Protein AF-W1DGC8-F1 (afdb_monomer_lite)

Secondary structure (DSSP, 8-state):
--EEEEEEEEEEETTEEEEEEEEEETTT--EEEEEEES----TTS---------

Foldseek 3Di:
DDKDFDDWDWDQDPVGIWIKTWIADPVPRDIDIDTHDDDPVPPPDDDDGDDDDD

InterPro domains:
  IPR032677 GTP cyclohydrolase II [PF00925] (5-41)
  IPR036144 GTP cyclohydrolase II superfamily [G3DSA:3.40.50.10990] (3-53)
  IPR036144 GTP cyclohydrolase II superfamily [SSF142695] (3-44)

Radius of gyration: 12.68 Å; chains: 1; bounding box: 31×24×33 Å

pLDDT: mean 78.83, std 10.43, range [54.06, 89.62]

Structure (mmCIF, N/CA/C/O backbone):
data_AF-W1DGC8-F1
#
_entry.id   AF-W1DGC8-F1
#
loop_
_atom_site.group_PDB
_atom_site.id
_atom_site.type_symbol
_atom_site.label_atom_id
_atom_site.label_alt_id
_atom_site.label_comp_id
_atom_site.label_asym_id
_atom_site.label_entity_id
_atom_site.label_seq_id
_atom_site.pdbx_PDB_ins_code
_atom_site.Cartn_x
_atom_site.Cartn_y
_atom_site.Cartn_z
_atom_site.occupancy
_atom_site.B_iso_or_equiv
_atom_site.auth_seq_id
_atom_site.auth_comp_id
_atom_site.auth_asym_id
_atom_site.auth_atom_id
_atom_site.pdbx_PDB_model_num
ATOM 1 N N . MET A 1 1 ? 2.527 2.881 19.825 1.00 59.25 1 MET A N 1
ATOM 2 C CA . MET A 1 1 ? 2.419 2.879 18.354 1.00 59.25 1 MET A CA 1
ATOM 3 C C . MET A 1 1 ? 2.247 1.448 17.876 1.00 59.25 1 MET A C 1
ATOM 5 O O . MET A 1 1 ? 3.218 0.703 17.824 1.00 59.25 1 MET A O 1
ATOM 9 N N . GLN A 1 2 ? 1.004 1.038 17.623 1.00 75.88 2 GLN A N 1
ATOM 10 C CA . GLN A 1 2 ? 0.696 -0.212 16.925 1.00 75.88 2 GLN A CA 1
ATOM 11 C C . GLN A 1 2 ? 0.163 0.170 15.545 1.00 75.88 2 GLN A C 1
ATOM 13 O O . GLN A 1 2 ? -0.920 0.740 15.439 1.00 75.88 2 GLN A O 1
ATOM 18 N N . LEU A 1 3 ? 0.955 -0.114 14.514 1.00 80.06 3 LEU A N 1
ATOM 19 C CA . LEU A 1 3 ? 0.593 0.102 13.118 1.00 80.06 3 LEU A CA 1
ATOM 20 C C . LEU A 1 3 ? 0.185 -1.238 12.513 1.00 80.06 3 LEU A C 1
ATOM 22 O O . LEU A 1 3 ? 0.927 -2.220 12.614 1.00 80.06 3 LEU A O 1
ATOM 26 N N . LYS A 1 4 ? -0.982 -1.284 11.873 1.00 83.44 4 LYS A N 1
ATOM 27 C CA . LYS A 1 4 ? -1.456 -2.457 11.142 1.00 83.44 4 LYS A CA 1
ATOM 28 C C . LYS A 1 4 ? -1.252 -2.230 9.652 1.00 83.44 4 LYS A C 1
ATOM 30 O O . LYS A 1 4 ? -1.665 -1.207 9.127 1.00 83.44 4 LYS A O 1
ATOM 35 N N . ARG A 1 5 ? -0.648 -3.198 8.957 1.00 84.88 5 ARG A N 1
ATOM 36 C CA . ARG A 1 5 ? -0.624 -3.205 7.486 1.00 84.88 5 ARG A CA 1
ATOM 37 C C . AR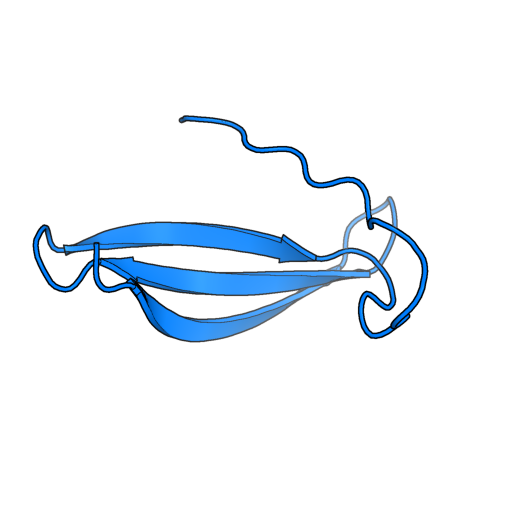G A 1 5 ? -2.037 -3.463 6.977 1.00 84.88 5 ARG A C 1
ATOM 39 O O . ARG A 1 5 ? -2.615 -4.496 7.313 1.00 84.88 5 ARG A O 1
ATOM 46 N N . VAL A 1 6 ? -2.572 -2.528 6.201 1.00 87.50 6 VAL A N 1
ATOM 47 C CA . VAL A 1 6 ? -3.955 -2.587 5.701 1.00 87.50 6 VAL A CA 1
ATOM 48 C C . VAL A 1 6 ? -4.029 -2.816 4.199 1.00 87.50 6 VAL A C 1
ATOM 50 O O . VAL A 1 6 ? -4.946 -3.490 3.739 1.00 87.50 6 VAL A O 1
ATOM 53 N N . ALA A 1 7 ? -3.051 -2.321 3.441 1.00 87.38 7 ALA A N 1
ATOM 54 C CA . ALA A 1 7 ? -3.027 -2.464 1.993 1.00 87.38 7 ALA A CA 1
ATOM 55 C C . ALA A 1 7 ? -1.598 -2.449 1.448 1.00 87.38 7 ALA A C 1
ATOM 57 O O . ALA A 1 7 ? -0.702 -1.824 2.017 1.00 87.38 7 ALA A O 1
ATOM 58 N N . GLU A 1 8 ? -1.408 -3.099 0.307 1.00 88.25 8 GLU A N 1
ATOM 59 C CA . GLU A 1 8 ? -0.202 -2.999 -0.506 1.00 88.25 8 GLU A CA 1
ATOM 60 C C . GLU A 1 8 ? -0.592 -2.814 -1.973 1.00 88.25 8 GLU A C 1
ATOM 62 O O . GLU A 1 8 ? -1.548 -3.421 -2.458 1.00 88.25 8 GLU A O 1
ATOM 67 N N . ALA A 1 9 ? 0.122 -1.942 -2.678 1.00 88.25 9 ALA A N 1
ATOM 68 C CA . ALA A 1 9 ? -0.123 -1.651 -4.081 1.00 88.25 9 ALA A CA 1
ATOM 69 C C . ALA A 1 9 ? 1.188 -1.360 -4.811 1.00 88.25 9 ALA A C 1
ATOM 71 O O . ALA A 1 9 ? 2.126 -0.801 -4.244 1.00 88.25 9 ALA A O 1
ATOM 72 N N . LYS A 1 10 ? 1.248 -1.710 -6.097 1.00 86.88 10 LYS A N 1
ATOM 73 C CA . LYS A 1 10 ? 2.346 -1.292 -6.973 1.00 86.88 10 LYS A CA 1
ATOM 74 C C . LYS A 1 10 ? 2.028 0.093 -7.524 1.00 86.88 10 LYS A C 1
ATOM 76 O O . LYS A 1 10 ? 0.985 0.276 -8.147 1.00 86.88 10 LYS A O 1
ATOM 81 N N . LEU A 1 11 ? 2.920 1.043 -7.286 1.00 87.25 11 LEU A N 1
ATOM 82 C CA . LEU A 1 11 ? 2.836 2.413 -7.764 1.00 87.25 11 LEU A CA 1
ATOM 83 C C . LEU A 1 11 ? 3.865 2.605 -8.892 1.00 87.25 11 LEU A C 1
ATOM 85 O O . LEU A 1 11 ? 5.045 2.828 -8.602 1.00 87.25 11 LEU A O 1
ATOM 89 N N . PRO A 1 12 ? 3.449 2.495 -10.167 1.00 86.19 12 PRO A N 1
ATOM 90 C CA . PRO A 1 12 ? 4.332 2.759 -11.292 1.00 86.19 12 PRO A CA 1
ATOM 91 C C . PRO A 1 12 ? 4.583 4.265 -11.379 1.00 86.19 12 PRO A C 1
ATOM 93 O O . PRO A 1 12 ? 3.656 5.056 -11.558 1.00 86.19 12 PRO A O 1
ATOM 96 N N . THR A 1 13 ? 5.840 4.675 -11.241 1.00 86.94 13 THR A N 1
ATOM 97 C CA . THR A 1 13 ? 6.250 6.076 -11.392 1.00 86.94 13 THR A CA 1
ATOM 98 C C . THR A 1 13 ? 7.252 6.211 -12.539 1.00 86.94 13 THR A C 1
ATOM 100 O O . THR A 1 13 ? 7.900 5.229 -12.905 1.00 86.94 13 THR A O 1
ATOM 103 N N . PRO A 1 14 ? 7.461 7.420 -13.090 1.00 86.25 14 PRO A N 1
ATOM 104 C CA . PRO A 1 14 ? 8.497 7.644 -14.101 1.00 86.25 14 PRO A CA 1
ATOM 105 C C . PRO A 1 14 ? 9.919 7.283 -13.638 1.00 86.25 14 PRO A C 1
ATOM 107 O O . PRO A 1 14 ? 10.797 7.076 -14.469 1.00 86.25 14 PRO A O 1
ATOM 110 N N . TRP A 1 15 ? 10.150 7.205 -12.323 1.00 80.94 15 TRP A N 1
ATOM 111 C CA . TRP A 1 15 ? 11.436 6.842 -11.724 1.00 80.94 15 TRP A CA 1
ATOM 112 C C . TRP A 1 15 ? 11.571 5.341 -11.429 1.00 80.94 15 TRP A C 1
ATOM 114 O O . TRP A 1 15 ? 12.615 4.921 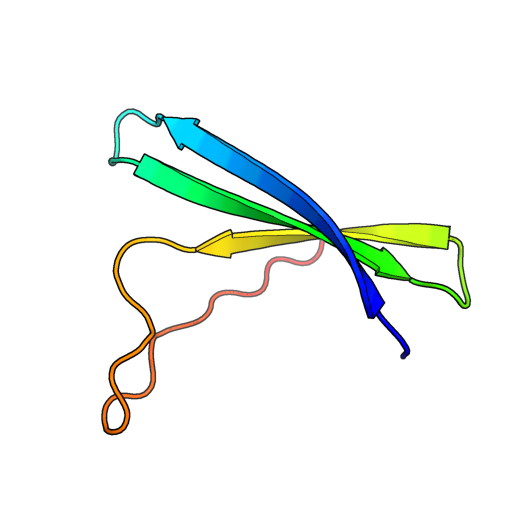-10.940 1.00 80.94 15 TRP A O 1
ATOM 124 N N . GLY A 1 16 ? 10.541 4.544 -11.733 1.00 83.88 16 GLY A N 1
ATOM 125 C CA . GLY A 1 16 ? 10.484 3.098 -11.524 1.00 83.88 16 GLY A CA 1
ATOM 126 C C . GLY A 1 16 ? 9.259 2.661 -10.715 1.00 83.88 16 GLY A C 1
ATOM 127 O O . GLY A 1 16 ? 8.406 3.471 -10.340 1.00 83.88 16 GLY A O 1
ATOM 1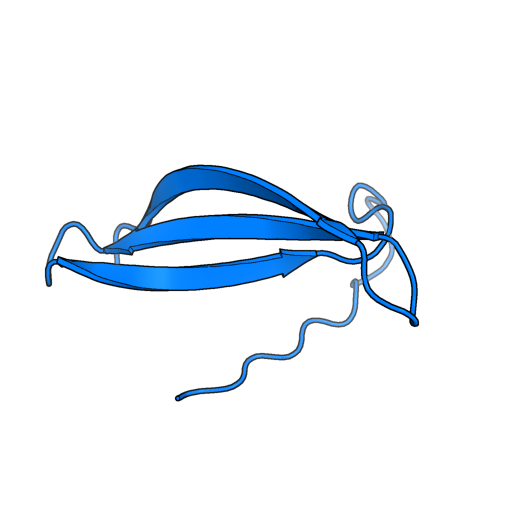28 N N . ASP A 1 17 ? 9.175 1.360 -10.450 1.00 85.62 17 ASP A N 1
ATOM 129 C CA . ASP A 1 17 ? 8.076 0.765 -9.692 1.00 85.62 17 ASP A CA 1
ATOM 130 C C . ASP A 1 17 ? 8.342 0.844 -8.187 1.00 85.62 17 ASP A C 1
ATOM 132 O O . ASP A 1 17 ? 9.332 0.309 -7.681 1.00 85.62 17 ASP A O 1
ATOM 136 N N . PHE A 1 18 ? 7.425 1.479 -7.463 1.00 87.50 18 PHE A N 1
ATOM 137 C CA . PHE A 1 18 ? 7.435 1.514 -6.005 1.00 87.50 18 PHE A CA 1
ATOM 138 C C . PHE A 1 18 ? 6.396 0.540 -5.456 1.00 87.50 18 PHE A C 1
ATOM 140 O O . PHE A 1 18 ? 5.284 0.430 -5.971 1.00 87.50 18 PHE A O 1
ATOM 147 N N . LEU A 1 19 ? 6.732 -0.152 -4.373 1.00 88.56 19 LEU A N 1
ATOM 148 C CA . LEU A 1 19 ? 5.761 -0.858 -3.554 1.00 88.56 19 LEU A CA 1
ATOM 149 C C . LEU A 1 19 ? 5.251 0.108 -2.484 1.00 88.56 19 LEU A C 1
ATOM 151 O O . LEU A 1 19 ? 5.984 0.501 -1.578 1.00 88.56 19 LEU A O 1
ATOM 155 N N . MET A 1 20 ? 3.990 0.497 -2.604 1.00 89.31 20 MET A N 1
ATOM 156 C CA . MET A 1 20 ? 3.296 1.322 -1.630 1.00 89.31 20 MET A CA 1
ATOM 157 C C . MET A 1 20 ? 2.639 0.419 -0.589 1.00 89.31 20 MET A C 1
ATOM 159 O O . MET A 1 20 ? 1.831 -0.439 -0.937 1.00 89.31 20 MET A O 1
ATOM 163 N N . VAL A 1 21 ? 2.975 0.616 0.683 1.00 89.62 21 VAL A N 1
ATOM 164 C CA . VAL A 1 21 ? 2.401 -0.124 1.811 1.00 89.62 21 VAL A CA 1
ATOM 165 C C . VAL A 1 21 ? 1.658 0.856 2.708 1.00 89.62 21 VAL A C 1
ATOM 167 O O . VAL A 1 21 ? 2.265 1.769 3.268 1.00 89.62 21 VAL A O 1
ATOM 170 N N . GLY A 1 22 ? 0.346 0.670 2.827 1.00 88.50 22 GLY A N 1
ATOM 171 C CA . GLY A 1 22 ? -0.521 1.431 3.718 1.00 88.50 22 GLY A CA 1
ATOM 172 C C . GLY A 1 22 ? -0.554 0.816 5.113 1.00 88.50 22 GLY A C 1
ATOM 173 O O . GLY A 1 22 ? -0.716 -0.400 5.278 1.00 88.50 22 GLY A O 1
ATOM 174 N N . PHE A 1 23 ? -0.415 1.668 6.117 1.00 88.75 23 PHE A N 1
ATOM 175 C CA . PHE A 1 23 ? -0.491 1.341 7.528 1.00 88.75 23 PHE A CA 1
ATOM 176 C C . PHE A 1 23 ? -1.558 2.197 8.193 1.00 88.75 23 PHE A C 1
ATOM 178 O O . PHE A 1 23 ? -1.614 3.396 7.968 1.00 88.75 23 PHE A O 1
ATOM 185 N N . GLU A 1 24 ? -2.344 1.589 9.064 1.00 85.50 24 GLU A N 1
ATOM 186 C CA . GLU A 1 24 ? -3.320 2.291 9.891 1.00 85.50 24 GLU A CA 1
ATOM 187 C C . GLU A 1 24 ? -2.856 2.232 11.349 1.00 85.50 24 GLU A C 1
ATOM 189 O O . GLU A 1 24 ? -2.494 1.161 11.861 1.00 85.50 24 GLU A O 1
ATOM 194 N N . GLU A 1 25 ? -2.826 3.379 12.024 1.00 87.06 25 GLU A N 1
ATOM 195 C CA . GLU A 1 25 ? -2.559 3.442 13.455 1.00 87.06 25 GLU A CA 1
ATOM 196 C C . GLU A 1 25 ? -3.820 3.103 14.252 1.00 87.06 25 GLU A C 1
ATOM 198 O O . GLU A 1 25 ? -4.770 3.875 14.314 1.00 87.06 25 GLU A O 1
ATOM 203 N N . LEU A 1 26 ? -3.792 1.973 14.964 1.00 79.94 26 LEU A N 1
ATOM 204 C CA . LEU A 1 26 ? -4.945 1.474 15.727 1.00 79.94 26 LEU A CA 1
ATOM 205 C C . LEU A 1 26 ? -5.379 2.399 16.876 1.00 79.94 26 LEU A C 1
ATOM 207 O O . LEU A 1 26 ? -6.502 2.299 17.360 1.00 79.94 26 LEU A O 1
ATOM 211 N N . ALA A 1 27 ? -4.476 3.256 17.356 1.00 81.12 27 ALA A N 1
ATOM 212 C CA . ALA A 1 27 ? -4.730 4.133 18.495 1.00 81.12 27 ALA A CA 1
ATOM 213 C C . ALA A 1 27 ? -5.400 5.458 18.102 1.00 81.12 27 ALA A C 1
ATOM 215 O O . ALA A 1 27 ? -6.139 6.023 18.904 1.00 81.12 27 ALA A O 1
ATOM 216 N N . THR A 1 28 ? -5.125 5.964 16.900 1.00 81.69 28 THR A N 1
ATOM 217 C CA . THR A 1 28 ? -5.545 7.304 16.456 1.00 81.69 28 THR A CA 1
ATOM 218 C C . THR A 1 28 ? -6.393 7.270 15.187 1.00 81.69 28 THR A C 1
ATOM 220 O O . THR A 1 28 ? -7.032 8.269 14.868 1.00 81.69 28 THR A O 1
ATOM 223 N N . GLY A 1 29 ? -6.412 6.140 14.473 1.00 80.44 29 GLY A N 1
ATOM 224 C CA . GLY A 1 29 ? -7.005 6.022 13.145 1.00 80.44 29 GLY A CA 1
ATOM 225 C C . GLY A 1 29 ? -6.226 6.778 12.067 1.00 80.44 29 GLY A C 1
ATOM 226 O O . GLY A 1 29 ? -6.791 7.065 11.019 1.00 80.44 29 GLY A O 1
ATOM 227 N N . GLN A 1 30 ? -4.969 7.165 12.325 1.00 83.62 30 GLN A N 1
ATOM 228 C CA . GLN A 1 30 ? -4.149 7.858 11.332 1.00 83.62 30 GLN A CA 1
ATOM 229 C C . GLN A 1 30 ? -3.597 6.891 10.289 1.00 83.62 30 GLN A C 1
ATOM 231 O O . GLN A 1 30 ? -3.070 5.823 10.615 1.00 83.62 30 GLN A O 1
ATOM 236 N N . ASP A 1 31 ? -3.670 7.317 9.033 1.00 84.06 31 ASP A N 1
ATOM 237 C CA . ASP A 1 31 ? -3.086 6.608 7.907 1.00 84.06 31 ASP A CA 1
ATOM 238 C C . ASP A 1 31 ? -1.620 7.006 7.719 1.00 84.06 31 ASP A C 1
ATOM 240 O O . ASP A 1 31 ? -1.260 8.182 7.649 1.00 84.06 31 ASP A O 1
ATOM 244 N N . HIS A 1 32 ? -0.764 6.003 7.574 1.00 85.56 32 HIS A N 1
ATOM 245 C CA . HIS A 1 32 ? 0.643 6.150 7.241 1.00 85.56 32 HIS A CA 1
ATOM 246 C C . HIS A 1 32 ? 0.955 5.342 5.986 1.00 85.56 32 HIS A C 1
ATOM 248 O O . HIS A 1 32 ? 0.447 4.241 5.790 1.00 85.56 32 HIS A O 1
ATOM 254 N N . VAL A 1 33 ? 1.836 5.853 5.133 1.00 86.75 33 VAL A N 1
ATOM 255 C CA . VAL A 1 33 ? 2.224 5.171 3.894 1.00 86.75 33 VAL A CA 1
ATOM 256 C C . VAL A 1 33 ? 3.738 5.042 3.838 1.00 86.75 33 VAL A C 1
ATOM 258 O O . VAL A 1 33 ? 4.460 6.004 4.087 1.00 86.75 33 VAL A O 1
ATOM 261 N N . ALA A 1 34 ? 4.221 3.853 3.487 1.00 86.12 34 ALA A N 1
ATOM 262 C CA . ALA A 1 34 ? 5.618 3.621 3.157 1.00 86.12 34 ALA A CA 1
ATOM 263 C C . ALA A 1 34 ? 5.758 3.350 1.658 1.00 86.12 34 ALA A C 1
ATOM 265 O O . ALA A 1 34 ? 5.068 2.492 1.109 1.00 86.12 34 ALA A O 1
ATOM 266 N N . LEU A 1 35 ? 6.682 4.059 1.012 1.00 84.50 35 LEU A N 1
ATOM 267 C CA . LEU A 1 35 ? 7.089 3.793 -0.363 1.00 84.50 35 LEU A CA 1
ATOM 268 C C . LEU A 1 35 ? 8.407 3.027 -0.336 1.00 84.50 35 LEU A C 1
ATOM 270 O O . LEU A 1 35 ? 9.430 3.536 0.120 1.00 84.50 35 LEU A O 1
ATOM 274 N N . VAL A 1 36 ? 8.371 1.789 -0.809 1.00 84.75 36 VAL A N 1
ATOM 275 C CA . VAL A 1 36 ? 9.533 0.910 -0.893 1.00 84.75 36 VAL A CA 1
ATOM 276 C C . VAL A 1 36 ? 9.977 0.846 -2.345 1.00 84.75 36 VAL A C 1
ATOM 278 O O . VAL A 1 36 ? 9.186 0.531 -3.230 1.00 84.75 36 VAL A O 1
ATOM 281 N N . TYR A 1 37 ? 11.246 1.147 -2.593 1.00 81.75 37 TYR A N 1
ATOM 282 C CA . TYR A 1 37 ? 11.842 1.084 -3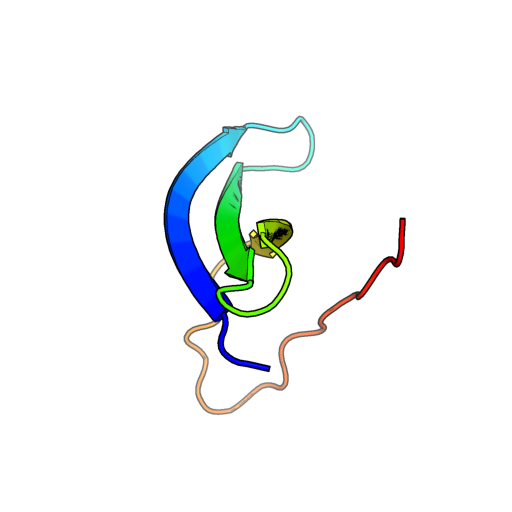.921 1.00 81.75 37 TYR A CA 1
ATOM 283 C C . TYR A 1 37 ? 12.905 -0.007 -3.972 1.00 81.75 37 TYR A C 1
ATOM 285 O O . TYR A 1 37 ? 13.840 0.002 -3.170 1.00 81.75 37 TYR A O 1
ATOM 293 N N . GLY A 1 38 ? 12.776 -0.928 -4.927 1.00 78.69 38 GLY A N 1
ATOM 294 C CA . GLY A 1 38 ? 13.696 -2.054 -5.077 1.00 78.69 38 GLY A CA 1
ATOM 295 C C . GLY A 1 38 ? 13.527 -3.147 -4.014 1.00 78.69 38 GLY A C 1
ATOM 296 O O . GLY A 1 38 ? 12.483 -3.272 -3.376 1.00 78.69 38 GLY A O 1
ATOM 297 N N . ASP A 1 39 ? 14.563 -3.973 -3.859 1.00 75.31 39 ASP A N 1
ATOM 298 C CA . ASP A 1 39 ? 14.593 -5.093 -2.916 1.00 75.31 39 ASP A CA 1
ATOM 299 C C . ASP A 1 39 ? 15.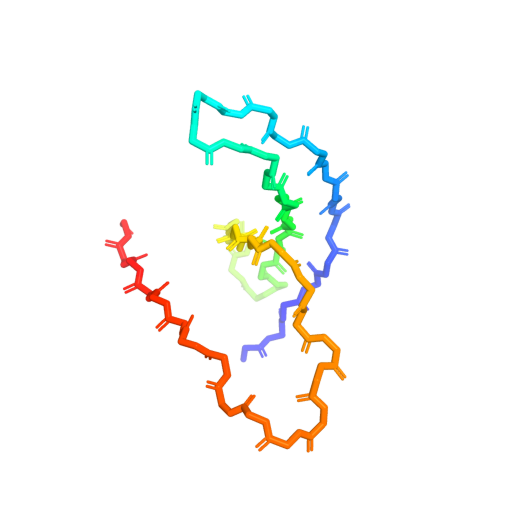315 -4.708 -1.615 1.00 75.31 39 ASP A C 1
ATOM 301 O O . ASP A 1 39 ? 16.518 -4.436 -1.604 1.00 75.31 39 ASP A O 1
ATOM 305 N N . ILE A 1 40 ? 14.567 -4.711 -0.510 1.00 72.25 40 ILE A N 1
ATOM 306 C CA . ILE A 1 40 ? 15.058 -4.402 0.842 1.00 72.25 40 ILE A CA 1
ATOM 307 C C . ILE A 1 40 ? 15.381 -5.656 1.674 1.00 72.25 40 ILE A C 1
ATOM 309 O O . ILE A 1 40 ? 15.728 -5.539 2.848 1.00 72.25 40 ILE A O 1
ATOM 313 N N . SER A 1 41 ? 15.288 -6.863 1.100 1.00 71.81 41 SER A N 1
ATOM 314 C CA . SER A 1 41 ? 15.550 -8.136 1.798 1.00 71.8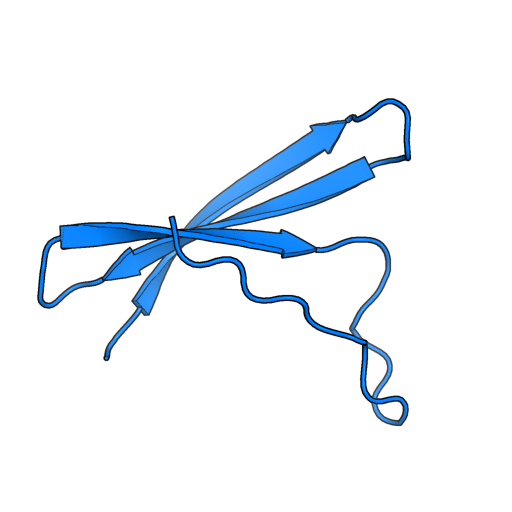1 41 SER A CA 1
ATOM 315 C C . SER A 1 41 ? 17.036 -8.403 2.095 1.00 71.81 41 SER A C 1
ATOM 317 O O . SER A 1 41 ? 17.389 -9.391 2.745 1.00 71.81 41 SER A O 1
ATOM 319 N N . GLY A 1 42 ? 17.927 -7.504 1.662 1.00 64.31 42 GLY A N 1
ATOM 320 C CA . GLY A 1 42 ? 19.368 -7.598 1.866 1.00 64.31 42 GLY A CA 1
ATOM 321 C C . GLY A 1 42 ? 19.776 -7.526 3.342 1.00 64.31 42 GLY A C 1
ATOM 322 O O . GLY A 1 42 ? 19.993 -6.449 3.887 1.00 64.31 42 GLY A O 1
ATOM 323 N N . SER A 1 43 ? 20.008 -8.684 3.959 1.00 57.09 43 SER A N 1
ATOM 324 C CA . SER A 1 43 ? 20.366 -8.891 5.376 1.00 57.09 43 SER A CA 1
ATOM 325 C C . SER A 1 43 ? 21.686 -8.261 5.865 1.00 57.09 43 SER A C 1
ATOM 327 O O . SER A 1 43 ? 22.100 -8.503 6.998 1.00 57.09 43 SER A O 1
ATOM 329 N N . ARG A 1 44 ? 22.382 -7.462 5.044 1.00 55.94 44 ARG A N 1
ATOM 330 C CA . ARG A 1 44 ? 23.721 -6.928 5.365 1.00 55.94 44 ARG A CA 1
ATOM 331 C C . ARG A 1 44 ? 23.960 -5.469 4.955 1.00 55.94 44 ARG A C 1
ATOM 333 O O . ARG A 1 44 ? 25.032 -4.938 5.230 1.00 55.94 44 ARG A O 1
ATOM 340 N N . ARG A 1 45 ? 22.993 -4.796 4.326 1.00 57.09 45 ARG A N 1
ATOM 341 C CA . ARG A 1 45 ? 23.096 -3.365 4.001 1.00 57.09 45 ARG A CA 1
ATOM 342 C C . ARG A 1 45 ? 21.928 -2.622 4.625 1.00 57.09 45 ARG A C 1
ATOM 344 O O . ARG A 1 45 ? 20.778 -2.926 4.335 1.00 57.09 45 ARG A O 1
ATOM 351 N N . SER A 1 46 ? 22.239 -1.638 5.461 1.00 59.03 46 SER A N 1
ATOM 352 C CA . SER A 1 46 ? 21.295 -0.603 5.866 1.00 59.03 46 SER A CA 1
ATOM 353 C C . SER A 1 46 ? 20.723 0.036 4.601 1.00 59.03 46 SER A C 1
ATOM 355 O O . SER A 1 46 ? 21.424 0.743 3.878 1.00 59.03 46 SER A O 1
ATOM 357 N N . SER A 1 47 ? 19.467 -0.284 4.292 1.00 63.19 47 SER A N 1
ATOM 358 C CA . SER A 1 47 ? 18.753 0.349 3.187 1.00 63.19 47 SER A CA 1
ATOM 359 C C . SER A 1 47 ? 18.421 1.781 3.611 1.00 63.19 47 SER A C 1
ATOM 361 O O . SER A 1 47 ? 17.871 1.957 4.702 1.00 63.19 47 SER A O 1
ATOM 363 N N . PRO A 1 48 ? 18.786 2.809 2.826 1.00 71.00 48 PRO A N 1
ATOM 364 C CA . PRO A 1 48 ? 18.473 4.187 3.176 1.00 71.00 48 PRO A CA 1
ATOM 365 C C . PRO A 1 48 ? 16.951 4.365 3.222 1.00 71.00 48 PRO A C 1
ATOM 367 O O . PRO A 1 48 ? 16.262 4.111 2.238 1.00 71.00 48 PRO A O 1
ATOM 370 N N . ALA A 1 49 ? 16.435 4.782 4.379 1.00 72.62 49 ALA A N 1
ATOM 371 C CA . ALA A 1 49 ? 15.030 5.110 4.584 1.00 72.62 49 ALA A CA 1
ATOM 372 C C . ALA A 1 49 ? 14.892 6.625 4.747 1.00 72.62 49 ALA A C 1
ATOM 374 O O . ALA A 1 49 ? 15.646 7.241 5.502 1.00 72.62 49 ALA A O 1
ATOM 375 N N . TYR A 1 50 ? 13.931 7.218 4.046 1.00 77.38 50 TYR A N 1
ATOM 376 C CA . TYR A 1 50 ? 13.604 8.632 4.172 1.00 77.38 50 TYR A CA 1
ATOM 377 C C . TYR A 1 50 ? 12.212 8.765 4.788 1.00 77.38 50 TYR A C 1
ATOM 379 O O . TYR A 1 50 ? 11.254 8.182 4.284 1.00 77.38 50 TYR A O 1
ATOM 387 N N . ILE A 1 51 ? 12.118 9.491 5.902 1.00 75.75 51 ILE A N 1
ATOM 388 C CA . ILE A 1 51 ? 10.859 9.749 6.604 1.00 75.75 51 ILE A CA 1
ATOM 389 C C . ILE A 1 51 ? 10.490 11.203 6.326 1.00 75.75 51 ILE A C 1
ATOM 391 O O . ILE A 1 51 ? 11.172 12.111 6.797 1.00 75.75 51 ILE A O 1
ATOM 395 N N . GLN A 1 52 ? 9.423 11.421 5.560 1.00 70.44 52 GLN A N 1
ATOM 396 C CA . GLN A 1 52 ? 8.804 12.739 5.429 1.00 70.44 52 GLN A CA 1
ATOM 397 C C . GLN A 1 52 ? 7.588 12.792 6.346 1.00 70.44 52 GLN A C 1
ATOM 399 O O . GLN A 1 52 ? 6.679 11.977 6.206 1.00 70.44 52 GLN A O 1
ATOM 404 N N . SER A 1 53 ? 7.584 13.732 7.293 1.00 54.06 53 SER A N 1
ATOM 405 C CA . SER A 1 53 ? 6.367 14.105 8.011 1.00 54.06 53 SER A CA 1
ATOM 406 C C . SER A 1 53 ? 5.556 15.041 7.120 1.00 54.06 53 SER A C 1
ATOM 408 O O . SER A 1 53 ? 6.061 16.105 6.747 1.00 54.06 53 SER A O 1
ATOM 410 N N . VAL A 1 54 ? 4.336 14.640 6.783 1.00 56.69 54 VAL A N 1
ATOM 411 C CA . VAL A 1 54 ? 3.300 15.530 6.242 1.00 56.69 54 VAL A CA 1
ATOM 412 C C . VAL A 1 54 ? 2.377 15.990 7.356 1.00 56.69 54 VAL A C 1
ATOM 414 O O . VAL A 1 54 ? 2.174 15.195 8.300 1.00 56.69 54 VAL A O 1
#

Organism: NCBI:txid1432552

Sequence (54 aa):
MQLKRVAEAKLPTPWGDFLMVGFEELATGQDHVALVYGDISGSRRSSPAYIQSV